Protein AF-A0A8J3MIT4-F1 (afdb_monomer_lite)

Radius of gyration: 41.18 Å; chains: 1; bounding box: 82×44×112 Å

Sequence (130 aa):
MGKRFSGQSVRAAAARRASEVSAARQARLAAHEAAVTEAVRTYFDRTARLEAVRADAQQRAEQILTEAQQTVAGLALEAEDAVRTLRRLGEPVVEIAQMTELPVSAVRALVGKRASAPTRLPDSQQQPSA

Structure (mmCIF, N/CA/C/O backbone):
data_AF-A0A8J3MIT4-F1
#
_entry.id   AF-A0A8J3MIT4-F1
#
loop_
_atom_site.group_PDB
_atom_site.id
_atom_site.type_symbol
_atom_site.label_atom_id
_atom_site.label_alt_id
_atom_site.label_comp_id
_atom_site.label_asym_id
_atom_site.label_entity_id
_atom_site.label_seq_id
_atom_site.pdbx_PDB_ins_code
_atom_site.Cartn_x
_atom_site.Cartn_y
_atom_site.Cartn_z
_atom_site.occupancy
_atom_site.B_iso_or_equiv
_atom_site.auth_seq_id
_atom_site.auth_comp_id
_atom_site.auth_asym_id
_atom_site.auth_atom_id
_atom_site.pdbx_PDB_model_num
ATOM 1 N N . MET A 1 1 ? 53.333 16.510 -67.048 1.00 43.44 1 MET A N 1
ATOM 2 C CA . MET A 1 1 ? 52.650 15.218 -67.296 1.00 43.44 1 MET A CA 1
ATOM 3 C C . MET A 1 1 ? 51.473 15.075 -66.335 1.00 43.44 1 MET A C 1
ATOM 5 O O . MET A 1 1 ? 51.682 14.758 -65.172 1.00 43.44 1 MET A O 1
ATOM 9 N N . GLY A 1 2 ? 50.247 15.373 -66.777 1.00 60.91 2 GLY A N 1
ATOM 10 C CA . GLY A 1 2 ? 49.045 15.212 -65.949 1.00 60.91 2 GLY A CA 1
ATOM 11 C C . GLY A 1 2 ? 48.522 13.777 -66.022 1.00 60.91 2 GLY A C 1
ATOM 12 O O . GLY A 1 2 ? 48.162 13.315 -67.103 1.00 60.91 2 GLY A O 1
ATOM 13 N N . LYS A 1 3 ? 48.479 13.064 -64.889 1.00 64.94 3 LYS A N 1
ATOM 14 C CA . LYS A 1 3 ? 47.806 11.759 -64.794 1.00 64.94 3 LYS A CA 1
ATOM 15 C C . LYS A 1 3 ? 46.308 11.966 -65.032 1.00 64.94 3 LYS A C 1
ATOM 17 O O . LYS A 1 3 ? 45.627 12.572 -64.210 1.00 64.94 3 LYS A O 1
ATOM 22 N N . ARG A 1 4 ? 45.788 11.464 -66.153 1.00 65.81 4 ARG A N 1
ATOM 23 C CA . ARG A 1 4 ? 44.344 11.377 -66.395 1.00 65.81 4 ARG A CA 1
ATOM 24 C C . ARG A 1 4 ? 43.771 10.318 -65.452 1.00 65.81 4 ARG A C 1
ATOM 26 O O . ARG A 1 4 ? 44.050 9.135 -65.622 1.00 65.81 4 ARG A O 1
ATOM 33 N N . PHE A 1 5 ? 43.004 10.737 -64.449 1.00 66.69 5 PHE A N 1
ATOM 34 C CA . PHE A 1 5 ? 42.200 9.808 -63.656 1.00 66.69 5 PHE A CA 1
ATOM 35 C C . PHE A 1 5 ? 41.153 9.168 -64.575 1.00 66.69 5 PHE A C 1
ATOM 37 O O . PHE A 1 5 ? 40.397 9.873 -65.244 1.00 66.69 5 PHE A O 1
ATOM 44 N N . SER A 1 6 ? 41.132 7.837 -64.652 1.00 74.00 6 SER A N 1
ATOM 45 C CA . SER A 1 6 ? 40.134 7.119 -65.442 1.00 74.00 6 SER A CA 1
ATOM 46 C C . SER A 1 6 ? 38.766 7.226 -64.757 1.00 74.00 6 SER A C 1
ATOM 48 O O . SER A 1 6 ? 38.658 7.146 -63.534 1.00 74.00 6 SER A O 1
ATOM 50 N N . GLY A 1 7 ? 37.682 7.376 -65.526 1.00 81.31 7 GLY A N 1
ATOM 51 C CA . GLY A 1 7 ? 36.320 7.463 -64.968 1.00 81.31 7 GLY A CA 1
ATOM 52 C C . GLY A 1 7 ? 35.928 6.264 -64.086 1.00 81.31 7 GLY A C 1
ATOM 53 O O . GLY A 1 7 ? 35.038 6.368 -63.246 1.00 81.31 7 GLY A O 1
ATOM 54 N N . GLN A 1 8 ? 36.635 5.140 -64.219 1.00 85.44 8 GLN A N 1
ATOM 55 C CA . GLN A 1 8 ? 36.471 3.951 -63.388 1.00 85.44 8 GLN A CA 1
ATOM 56 C C . GLN A 1 8 ? 36.910 4.170 -61.930 1.00 85.44 8 GLN A C 1
ATOM 58 O O . GLN A 1 8 ? 36.219 3.708 -61.022 1.00 85.44 8 GLN A O 1
ATOM 63 N N . SER A 1 9 ? 37.994 4.915 -61.672 1.00 85.06 9 SER A N 1
ATOM 64 C CA . SER A 1 9 ? 38.447 5.184 -60.297 1.00 85.06 9 SER A CA 1
ATOM 65 C C . SER A 1 9 ? 37.492 6.120 -59.555 1.00 85.06 9 SER A C 1
ATOM 67 O O . SER A 1 9 ? 37.233 5.933 -58.367 1.00 85.06 9 SER A O 1
ATOM 69 N N . VAL A 1 10 ? 36.915 7.094 -60.266 1.00 87.69 10 VAL A N 1
ATOM 70 C CA . VAL A 1 10 ? 35.907 8.016 -59.720 1.00 87.69 10 VAL A CA 1
ATOM 71 C C . VAL A 1 10 ? 34.626 7.263 -59.353 1.00 87.69 10 VAL A C 1
ATOM 73 O O . VAL A 1 10 ? 34.096 7.453 -58.260 1.00 87.69 10 VAL A O 1
ATOM 76 N N . ARG A 1 11 ? 34.166 6.346 -60.215 1.00 90.38 11 ARG A N 1
ATOM 77 C CA . ARG A 1 11 ? 32.997 5.494 -59.936 1.00 90.38 11 ARG A CA 1
ATOM 78 C C . ARG A 1 11 ? 33.219 4.577 -58.731 1.00 90.38 11 ARG A C 1
ATOM 80 O O . ARG A 1 11 ? 32.338 4.477 -57.883 1.00 90.38 11 ARG A O 1
ATOM 87 N N . ALA A 1 12 ? 34.396 3.961 -58.615 1.00 90.94 12 ALA A N 1
ATOM 88 C CA . ALA A 1 12 ? 34.727 3.109 -57.472 1.00 90.94 12 ALA A CA 1
ATOM 89 C C . ALA A 1 12 ? 34.756 3.894 -56.148 1.00 90.94 12 ALA A C 1
ATOM 91 O O . ALA A 1 12 ? 34.223 3.430 -55.142 1.00 90.94 12 ALA A O 1
ATOM 92 N N . ALA A 1 13 ? 35.329 5.102 -56.145 1.00 92.00 13 ALA A N 1
ATOM 93 C CA . ALA A 1 13 ? 35.337 5.968 -54.967 1.00 92.00 13 ALA A CA 1
ATOM 94 C C . ALA A 1 13 ? 33.922 6.435 -54.577 1.00 92.00 13 ALA A C 1
ATOM 96 O O . ALA A 1 13 ? 33.583 6.449 -53.395 1.00 92.00 13 ALA A O 1
ATOM 97 N N . ALA A 1 14 ? 33.083 6.772 -55.562 1.00 93.44 14 ALA A N 1
ATOM 98 C CA . ALA A 1 14 ? 31.690 7.144 -55.328 1.00 93.44 14 ALA A CA 1
ATOM 99 C C . ALA A 1 14 ? 30.880 5.986 -54.721 1.00 93.44 14 ALA A C 1
ATOM 101 O O . ALA A 1 14 ? 30.155 6.197 -53.751 1.00 93.44 14 ALA A O 1
ATOM 102 N N . ALA A 1 15 ? 31.055 4.762 -55.228 1.00 95.62 15 ALA A N 1
ATOM 103 C CA . ALA A 1 15 ? 30.394 3.574 -54.689 1.00 95.62 15 ALA A CA 1
ATOM 104 C C . ALA A 1 15 ? 30.795 3.292 -53.230 1.00 95.62 15 ALA A C 1
ATOM 106 O O . ALA A 1 15 ? 29.932 3.002 -52.404 1.00 95.62 15 ALA A O 1
ATOM 107 N N . ARG A 1 16 ? 32.083 3.446 -52.882 1.00 95.56 16 ARG A N 1
ATOM 108 C CA . ARG A 1 16 ? 32.555 3.301 -51.492 1.00 95.56 16 ARG A CA 1
ATOM 109 C C . ARG A 1 16 ? 31.923 4.333 -50.566 1.00 95.56 16 ARG A C 1
ATOM 111 O O . ARG A 1 16 ? 31.350 3.956 -49.553 1.00 95.56 16 ARG A O 1
ATOM 118 N N . ARG A 1 17 ? 31.931 5.612 -50.957 1.00 96.12 17 ARG A N 1
ATOM 119 C CA . ARG A 1 17 ? 31.294 6.682 -50.172 1.00 96.12 17 ARG A CA 1
ATOM 120 C C . ARG A 1 17 ? 29.796 6.451 -49.990 1.00 96.12 17 ARG A C 1
ATOM 122 O O . ARG A 1 17 ? 29.277 6.656 -48.900 1.00 96.12 17 ARG A O 1
ATOM 129 N N . ALA A 1 18 ? 29.096 6.001 -51.032 1.00 96.19 18 ALA A N 1
ATOM 130 C CA . ALA A 1 18 ? 27.679 5.658 -50.928 1.00 96.19 18 ALA A CA 1
ATOM 131 C C . ALA A 1 18 ? 27.450 4.503 -49.937 1.00 96.19 18 ALA A C 1
ATOM 133 O O . ALA A 1 18 ? 26.564 4.595 -49.086 1.00 96.19 18 ALA A O 1
ATOM 134 N N . SER A 1 19 ? 28.289 3.462 -49.993 1.00 97.00 19 SER A N 1
ATOM 135 C CA . SER A 1 19 ? 28.259 2.349 -49.040 1.00 97.00 19 SER A CA 1
ATOM 136 C C . SER A 1 19 ? 28.510 2.824 -47.606 1.00 97.00 19 SER A C 1
ATOM 138 O O . SER A 1 19 ? 27.741 2.479 -46.715 1.00 97.00 19 SER A O 1
ATOM 140 N N . GLU A 1 20 ? 29.526 3.656 -47.379 1.00 97.81 20 GLU A N 1
ATOM 141 C CA . GLU A 1 20 ? 29.856 4.223 -46.063 1.00 97.81 20 GLU A CA 1
ATOM 142 C C . GLU A 1 20 ? 28.702 5.055 -45.492 1.00 97.81 20 GLU A C 1
ATOM 144 O O . GLU A 1 20 ? 28.319 4.876 -44.337 1.00 97.81 20 GLU A O 1
ATOM 149 N N . VAL A 1 21 ? 28.089 5.920 -46.306 1.00 98.00 21 VAL A N 1
ATOM 150 C CA . VAL A 1 21 ? 26.930 6.725 -45.892 1.00 98.00 21 VAL A CA 1
ATOM 151 C C . VAL A 1 21 ? 25.735 5.833 -45.557 1.00 98.00 21 VAL A C 1
ATOM 153 O O . VAL A 1 21 ? 25.058 6.066 -44.553 1.00 98.00 21 VAL A O 1
ATOM 156 N N . SER A 1 22 ? 25.478 4.798 -46.362 1.00 97.12 22 SER A N 1
ATOM 157 C CA . SER A 1 22 ? 24.386 3.856 -46.102 1.00 97.12 22 SER A CA 1
ATOM 158 C C . SER A 1 22 ? 24.600 3.070 -44.804 1.00 97.12 22 SER A C 1
ATOM 160 O O . SER A 1 22 ? 23.684 2.998 -43.986 1.00 97.12 22 SER A O 1
ATOM 162 N N . ALA A 1 23 ? 25.824 2.593 -44.558 1.00 97.81 23 ALA A N 1
ATOM 163 C CA . ALA A 1 23 ? 26.197 1.893 -43.336 1.00 97.81 23 ALA A CA 1
ATOM 164 C C . ALA A 1 23 ? 26.088 2.812 -42.110 1.00 97.81 23 ALA A C 1
ATOM 166 O O . ALA A 1 23 ? 25.509 2.428 -41.097 1.00 97.81 23 ALA A O 1
ATOM 167 N N . ALA A 1 24 ? 26.552 4.061 -42.213 1.00 98.00 24 ALA A N 1
ATOM 168 C CA . ALA A 1 24 ? 26.425 5.044 -41.141 1.00 98.00 24 ALA A CA 1
ATOM 169 C C . ALA A 1 24 ? 24.956 5.367 -40.825 1.00 98.00 24 ALA A C 1
ATOM 171 O O . ALA A 1 24 ? 24.588 5.513 -39.658 1.00 98.00 24 ALA A O 1
ATOM 172 N N . ARG A 1 25 ? 24.094 5.460 -41.846 1.00 98.38 25 ARG A N 1
ATOM 173 C CA . ARG A 1 25 ? 22.653 5.666 -41.649 1.00 98.38 25 ARG A CA 1
ATOM 174 C C . ARG A 1 25 ? 22.010 4.466 -40.956 1.00 98.38 25 ARG A C 1
ATOM 176 O O . ARG A 1 25 ? 21.251 4.672 -40.015 1.00 98.38 25 ARG A O 1
ATOM 183 N N . GLN A 1 26 ? 22.325 3.247 -41.388 1.00 98.44 26 GLN A N 1
ATOM 184 C CA . GLN A 1 26 ? 21.824 2.023 -40.758 1.00 98.44 26 GLN A CA 1
ATOM 185 C C . GLN A 1 26 ? 22.280 1.916 -39.301 1.00 98.44 26 GLN A C 1
ATOM 187 O O . GLN A 1 26 ? 21.456 1.661 -38.433 1.00 98.44 26 GLN A O 1
ATOM 192 N N . ALA A 1 27 ? 23.550 2.210 -39.012 1.00 97.94 27 ALA A N 1
ATOM 193 C CA . ALA A 1 27 ? 24.068 2.217 -37.646 1.00 97.94 27 ALA A CA 1
ATOM 194 C C . ALA A 1 27 ? 23.334 3.231 -36.751 1.00 97.94 27 ALA A C 1
ATOM 196 O O . ALA A 1 27 ? 22.999 2.917 -35.612 1.00 97.94 27 ALA A O 1
ATOM 197 N N . ARG A 1 28 ? 23.029 4.433 -37.266 1.00 98.38 28 ARG A N 1
ATOM 198 C CA . ARG A 1 28 ? 22.240 5.435 -36.526 1.00 98.38 28 ARG A CA 1
ATOM 199 C C . ARG A 1 28 ? 20.803 4.986 -36.280 1.00 98.38 28 ARG A C 1
ATOM 201 O O . ARG A 1 28 ? 20.299 5.208 -35.186 1.00 98.38 28 ARG A O 1
ATOM 208 N N . LEU A 1 29 ? 20.154 4.379 -37.276 1.00 98.50 29 LEU A N 1
ATOM 209 C CA . LEU A 1 29 ? 18.795 3.853 -37.121 1.00 98.50 29 LEU A CA 1
ATOM 210 C C . LEU A 1 29 ? 18.762 2.726 -36.088 1.00 98.50 29 LEU A C 1
ATOM 212 O O . LEU A 1 29 ? 17.973 2.805 -35.158 1.00 98.50 29 LEU A O 1
ATOM 216 N N . ALA A 1 30 ? 19.687 1.769 -36.172 1.00 98.25 30 ALA A N 1
ATOM 217 C CA . ALA A 1 30 ? 19.796 0.683 -35.201 1.00 98.25 30 ALA A CA 1
ATOM 218 C C . ALA A 1 30 ? 20.057 1.205 -33.776 1.00 98.25 30 ALA A C 1
ATOM 220 O O . ALA A 1 30 ? 19.430 0.750 -32.822 1.00 98.25 30 ALA A O 1
ATOM 221 N N . ALA A 1 31 ? 20.935 2.203 -33.619 1.00 98.06 31 ALA A N 1
ATOM 222 C CA . ALA A 1 31 ? 21.182 2.833 -32.322 1.00 98.06 31 ALA A CA 1
ATOM 223 C C . ALA A 1 31 ? 19.936 3.554 -31.778 1.00 98.06 31 ALA A C 1
ATOM 225 O O . ALA A 1 31 ? 19.639 3.464 -30.589 1.00 98.06 31 ALA A O 1
ATOM 226 N N . HIS A 1 32 ? 19.192 4.247 -32.643 1.00 98.25 32 HIS A N 1
ATOM 227 C CA . HIS A 1 32 ? 17.943 4.907 -32.271 1.00 98.25 32 HIS A CA 1
ATOM 228 C C . HIS A 1 32 ? 16.858 3.894 -31.878 1.00 98.25 32 HIS A C 1
ATOM 230 O O . HIS A 1 32 ? 16.217 4.058 -30.845 1.00 98.25 32 HIS A O 1
ATOM 236 N N . GLU A 1 33 ? 16.674 2.827 -32.655 1.00 98.56 33 GLU A N 1
ATOM 237 C CA . GLU A 1 33 ? 15.727 1.747 -32.358 1.00 98.56 33 GLU A CA 1
ATOM 238 C C . GLU A 1 33 ? 16.053 1.061 -31.026 1.00 98.56 33 GLU A C 1
ATOM 240 O O . GLU A 1 33 ? 15.154 0.840 -30.211 1.00 98.56 33 GLU A O 1
ATOM 245 N N . ALA A 1 34 ? 17.336 0.802 -30.755 1.00 98.38 34 ALA A N 1
ATOM 2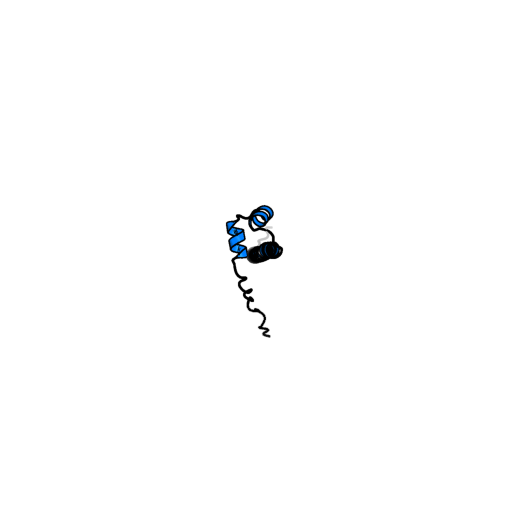46 C CA . ALA A 1 34 ? 17.783 0.271 -29.472 1.00 98.38 34 ALA A CA 1
ATOM 247 C C . ALA A 1 34 ? 17.470 1.236 -28.314 1.00 98.38 34 ALA A C 1
ATOM 249 O O . ALA A 1 34 ? 16.940 0.812 -27.288 1.00 98.38 34 ALA A O 1
ATOM 250 N N . ALA A 1 35 ? 17.730 2.536 -28.488 1.00 98.38 35 ALA A N 1
ATOM 251 C CA . ALA A 1 35 ? 17.440 3.546 -27.472 1.00 98.38 35 ALA A CA 1
ATOM 252 C C . ALA A 1 35 ? 15.935 3.683 -27.188 1.00 98.38 35 ALA A C 1
ATOM 254 O O . ALA A 1 35 ? 15.534 3.771 -26.028 1.00 98.38 35 ALA A O 1
ATOM 255 N N . VAL A 1 36 ? 15.092 3.659 -28.227 1.00 98.56 36 VAL A N 1
ATOM 256 C CA . VAL A 1 36 ? 13.629 3.685 -28.075 1.00 98.56 36 VAL A CA 1
ATOM 257 C C . VAL A 1 36 ? 13.144 2.431 -27.358 1.00 98.56 36 VAL A C 1
ATOM 259 O O . VAL A 1 36 ? 12.355 2.535 -26.422 1.00 98.56 36 VAL A O 1
ATOM 262 N N . THR A 1 37 ? 13.645 1.257 -27.745 1.00 98.44 37 THR A N 1
ATOM 263 C CA . THR A 1 37 ? 13.288 -0.016 -27.102 1.00 98.44 37 THR A CA 1
ATOM 264 C C . THR A 1 37 ? 13.627 0.008 -25.612 1.00 98.44 37 THR A C 1
ATOM 266 O O . THR A 1 37 ? 12.790 -0.341 -24.780 1.00 98.44 37 THR A O 1
ATOM 269 N N . GLU A 1 38 ? 14.819 0.491 -25.258 1.00 98.50 38 GLU A N 1
ATOM 270 C CA . GLU A 1 38 ? 15.249 0.611 -23.865 1.00 98.50 38 GLU A CA 1
ATOM 271 C C . GLU A 1 38 ? 14.392 1.602 -23.068 1.00 98.50 38 GLU A C 1
ATOM 273 O O . GLU A 1 38 ? 14.007 1.327 -21.927 1.00 98.50 38 GLU A O 1
ATOM 278 N N . ALA A 1 39 ? 14.056 2.746 -23.669 1.00 98.31 39 ALA A N 1
ATOM 279 C CA . ALA A 1 39 ? 13.213 3.757 -23.042 1.00 98.31 39 ALA A CA 1
ATOM 280 C C . ALA A 1 39 ? 11.797 3.226 -22.777 1.00 98.31 39 ALA A C 1
ATOM 282 O O . ALA A 1 39 ? 11.262 3.415 -21.683 1.00 98.31 39 ALA A O 1
ATOM 283 N N . VAL A 1 40 ? 11.213 2.517 -23.747 1.00 98.56 40 VAL A N 1
ATOM 284 C CA . VAL A 1 40 ? 9.890 1.893 -23.620 1.00 98.56 40 VAL A CA 1
ATOM 285 C C . VAL A 1 40 ? 9.903 0.811 -22.542 1.00 98.56 40 VAL A C 1
ATOM 287 O O . VAL A 1 40 ? 9.025 0.807 -21.679 1.00 98.56 40 VAL A O 1
ATOM 290 N N . ARG A 1 41 ? 10.923 -0.056 -22.525 1.00 98.62 41 ARG A N 1
ATOM 291 C CA . ARG A 1 41 ? 11.096 -1.067 -21.472 1.00 98.62 41 ARG A CA 1
ATOM 292 C C . ARG A 1 41 ? 11.168 -0.421 -20.091 1.00 98.62 41 ARG A C 1
ATOM 294 O O . ARG A 1 41 ? 10.394 -0.765 -19.205 1.00 98.62 41 ARG A O 1
ATOM 301 N N . THR A 1 42 ? 12.033 0.580 -19.941 1.00 98.56 42 THR A N 1
ATOM 302 C CA . THR A 1 42 ? 12.201 1.315 -18.681 1.00 98.56 42 THR A CA 1
ATOM 303 C C . THR A 1 42 ? 10.897 1.966 -18.222 1.00 98.56 42 THR A C 1
ATOM 305 O O . THR A 1 42 ? 10.599 1.974 -17.027 1.00 98.56 42 THR A O 1
ATOM 308 N N . TYR A 1 43 ? 10.116 2.528 -19.148 1.00 98.31 43 TYR A N 1
ATOM 309 C CA . TYR A 1 43 ? 8.819 3.120 -18.838 1.00 98.31 43 TYR A CA 1
ATOM 310 C C . TYR A 1 43 ? 7.849 2.080 -18.268 1.00 98.31 43 TYR A C 1
ATOM 312 O O . TYR A 1 43 ? 7.323 2.286 -17.175 1.00 98.31 43 TYR A O 1
ATOM 320 N N . PHE A 1 44 ? 7.650 0.954 -18.958 1.00 98.38 44 PHE A N 1
ATOM 321 C CA . PHE A 1 44 ? 6.719 -0.078 -18.499 1.00 98.38 44 PHE A CA 1
ATOM 322 C C . PHE A 1 44 ? 7.170 -0.742 -17.197 1.00 98.38 44 PHE A C 1
ATOM 324 O O . PHE A 1 44 ? 6.342 -0.928 -16.307 1.00 98.38 44 PHE A O 1
ATOM 331 N N . ASP A 1 45 ? 8.470 -0.992 -17.022 1.00 98.12 45 ASP A N 1
ATOM 332 C CA . ASP A 1 45 ? 9.016 -1.512 -15.764 1.00 98.12 45 ASP A CA 1
ATOM 333 C C . ASP A 1 45 ? 8.729 -0.567 -14.589 1.00 98.12 45 ASP A C 1
ATOM 335 O O . ASP A 1 45 ? 8.371 -1.001 -13.492 1.00 98.12 45 ASP A O 1
ATOM 339 N N . ARG A 1 46 ? 8.868 0.748 -14.800 1.00 97.94 46 ARG A N 1
ATOM 340 C CA . ARG A 1 46 ? 8.561 1.753 -13.774 1.00 97.94 46 ARG A CA 1
ATOM 341 C C . ARG A 1 46 ? 7.068 1.827 -13.486 1.00 97.94 46 ARG A C 1
ATOM 343 O O . ARG A 1 46 ? 6.700 1.881 -12.316 1.00 97.94 46 ARG A O 1
ATOM 350 N N . THR A 1 47 ? 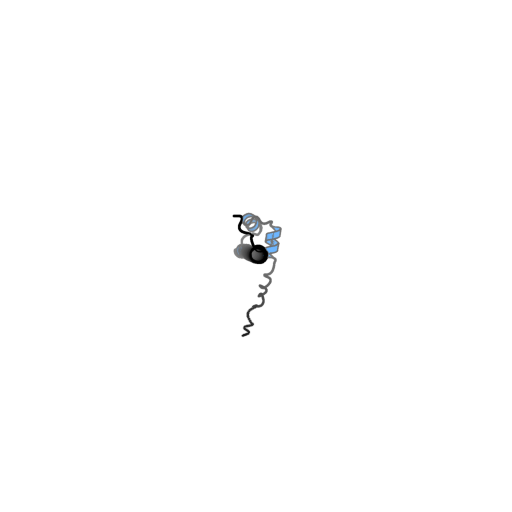6.224 1.805 -14.512 1.00 98.19 47 THR A N 1
ATOM 351 C CA . THR A 1 47 ? 4.764 1.824 -14.349 1.00 98.19 47 THR A CA 1
ATOM 352 C C . THR A 1 47 ? 4.284 0.597 -13.576 1.00 98.19 47 THR A C 1
ATOM 354 O O . THR A 1 47 ? 3.589 0.755 -12.577 1.00 98.19 47 THR A O 1
ATOM 357 N N . ALA A 1 48 ? 4.756 -0.600 -13.935 1.00 97.88 48 ALA A N 1
ATOM 358 C CA . ALA A 1 48 ? 4.426 -1.835 -13.226 1.00 97.88 48 ALA A CA 1
ATOM 359 C C . ALA A 1 48 ? 4.864 -1.794 -11.751 1.00 97.88 48 ALA A C 1
ATOM 361 O O . ALA A 1 48 ? 4.112 -2.181 -10.858 1.00 97.88 48 ALA A O 1
ATOM 362 N N . ARG A 1 49 ? 6.062 -1.262 -11.462 1.00 97.94 49 ARG A N 1
ATOM 363 C CA . ARG A 1 49 ? 6.525 -1.071 -10.075 1.00 97.94 49 ARG A CA 1
ATOM 364 C C . ARG A 1 49 ? 5.659 -0.080 -9.303 1.00 97.94 49 ARG A C 1
ATOM 366 O O . ARG A 1 49 ? 5.379 -0.316 -8.133 1.00 97.94 49 ARG A O 1
ATOM 373 N N . LEU A 1 50 ? 5.240 1.021 -9.926 1.00 97.44 50 LEU A N 1
ATOM 374 C CA . LEU A 1 50 ? 4.361 2.002 -9.284 1.00 97.44 50 LEU A CA 1
ATOM 375 C C . LEU A 1 50 ? 2.992 1.401 -8.953 1.00 97.44 50 LEU A C 1
ATOM 377 O O . LEU A 1 50 ? 2.474 1.646 -7.865 1.00 97.44 50 LEU A O 1
ATOM 381 N N . GLU A 1 51 ? 2.421 0.609 -9.857 1.00 98.06 51 GLU A N 1
ATOM 382 C CA . GLU A 1 51 ? 1.162 -0.103 -9.618 1.00 98.06 51 GLU A CA 1
ATOM 383 C C . GLU A 1 51 ? 1.296 -1.118 -8.481 1.00 98.06 51 GLU A C 1
ATOM 385 O O . GLU A 1 51 ? 0.464 -1.123 -7.576 1.00 98.06 51 GLU A O 1
ATOM 390 N N . ALA A 1 52 ? 2.384 -1.893 -8.456 1.00 97.88 52 ALA A N 1
ATOM 391 C CA . ALA A 1 52 ? 2.665 -2.827 -7.368 1.00 97.88 52 ALA A CA 1
ATOM 392 C C . ALA A 1 52 ? 2.789 -2.117 -6.008 1.00 97.88 52 ALA A C 1
ATOM 394 O O . ALA A 1 52 ? 2.203 -2.561 -5.023 1.00 97.88 52 ALA A O 1
ATOM 395 N N . VAL A 1 53 ? 3.495 -0.980 -5.952 1.00 98.44 53 VAL A N 1
ATOM 396 C CA . VAL A 1 53 ? 3.619 -0.176 -4.723 1.00 98.44 53 VAL A CA 1
ATOM 397 C C . VAL A 1 53 ? 2.266 0.382 -4.279 1.00 98.44 53 VAL A C 1
ATOM 399 O O . VAL A 1 53 ? 1.972 0.390 -3.086 1.00 98.44 53 VAL A O 1
ATOM 402 N N . ARG A 1 54 ? 1.422 0.836 -5.214 1.00 98.00 54 ARG A N 1
ATOM 403 C CA . ARG A 1 54 ? 0.069 1.316 -4.891 1.00 98.00 54 ARG A CA 1
ATOM 404 C C . ARG A 1 54 ? -0.807 0.202 -4.328 1.00 98.00 54 ARG A C 1
ATOM 406 O O . ARG A 1 54 ? -1.477 0.433 -3.327 1.00 98.00 54 ARG A O 1
ATOM 413 N N . ALA A 1 55 ? -0.777 -0.979 -4.941 1.00 98.06 55 ALA A N 1
ATOM 414 C CA . ALA A 1 55 ? -1.539 -2.133 -4.480 1.00 98.06 55 ALA A CA 1
ATOM 415 C C . ALA A 1 55 ? -1.105 -2.577 -3.072 1.00 98.06 55 ALA A C 1
ATOM 417 O O . ALA A 1 55 ? -1.955 -2.739 -2.201 1.00 98.06 55 ALA A O 1
ATOM 418 N N . ASP A 1 56 ? 0.205 -2.686 -2.816 1.00 98.06 56 ASP A N 1
ATOM 419 C CA . ASP A 1 56 ? 0.738 -3.029 -1.486 1.00 98.06 56 ASP A CA 1
ATOM 420 C C . ASP A 1 56 ? 0.359 -1.971 -0.435 1.00 98.06 56 ASP A C 1
ATOM 422 O O . ASP A 1 56 ? -0.105 -2.300 0.656 1.00 98.06 56 ASP A O 1
ATOM 426 N N . ALA A 1 57 ? 0.472 -0.682 -0.770 1.00 98.00 57 ALA A N 1
ATOM 427 C CA . ALA A 1 57 ? 0.075 0.395 0.135 1.00 98.00 57 ALA A CA 1
ATOM 428 C C . ALA A 1 57 ? -1.425 0.356 0.470 1.00 98.00 57 ALA A C 1
ATOM 430 O O . ALA A 1 57 ? -1.795 0.540 1.631 1.00 98.00 57 ALA A O 1
ATOM 431 N N . GLN A 1 58 ? -2.280 0.095 -0.523 1.00 98.38 58 GLN A N 1
ATOM 432 C CA . GLN A 1 58 ? -3.718 -0.037 -0.314 1.00 98.38 58 GLN A CA 1
ATOM 433 C C . GLN A 1 58 ? -4.037 -1.240 0.580 1.00 98.38 58 GLN A C 1
ATOM 435 O O . GLN A 1 58 ? -4.753 -1.087 1.567 1.00 98.38 58 GLN A O 1
ATOM 440 N N . GLN A 1 59 ? -3.445 -2.400 0.295 1.00 98.38 59 GLN A N 1
ATOM 441 C CA . GLN A 1 59 ? -3.638 -3.606 1.095 1.00 98.38 59 GLN A CA 1
ATOM 442 C C . GLN A 1 59 ? -3.238 -3.380 2.560 1.00 98.38 59 GLN A C 1
ATOM 444 O O . GLN A 1 59 ? -3.982 -3.741 3.470 1.00 98.38 59 GLN A O 1
ATOM 449 N N . ARG A 1 60 ? -2.089 -2.743 2.812 1.00 98.00 60 ARG A N 1
ATOM 450 C CA . ARG A 1 60 ? -1.645 -2.431 4.179 1.00 98.00 60 ARG A CA 1
ATOM 451 C C . ARG A 1 60 ? -2.572 -1.447 4.880 1.00 98.00 60 ARG A C 1
ATOM 453 O O . ARG A 1 60 ? -2.834 -1.603 6.068 1.00 98.00 60 ARG A O 1
ATOM 460 N N . ALA A 1 61 ? -3.076 -0.440 4.169 1.00 97.75 61 ALA A N 1
ATOM 461 C CA . ALA A 1 61 ? -4.028 0.506 4.742 1.00 97.75 61 ALA A CA 1
ATOM 462 C C . ALA A 1 61 ? -5.332 -0.198 5.152 1.00 97.75 61 ALA A C 1
ATOM 464 O O . ALA A 1 61 ? -5.826 0.018 6.258 1.00 97.75 61 ALA A O 1
ATOM 465 N N . GLU A 1 62 ? -5.854 -1.080 4.300 1.00 98.06 62 GLU A N 1
ATOM 466 C CA . GLU A 1 62 ? -7.043 -1.888 4.590 1.00 98.06 62 GLU A CA 1
ATOM 467 C C . GLU A 1 62 ? -6.822 -2.827 5.785 1.00 98.06 62 GLU A C 1
ATOM 469 O O . GLU A 1 62 ? -7.694 -2.935 6.651 1.00 98.06 62 GLU A O 1
ATOM 474 N N . GLN A 1 63 ? -5.642 -3.445 5.885 1.00 98.12 63 GLN A N 1
ATOM 475 C CA . GLN A 1 63 ? -5.256 -4.270 7.034 1.00 98.12 63 GLN A CA 1
ATOM 476 C C . GLN A 1 63 ? -5.237 -3.457 8.332 1.00 98.12 63 GLN A C 1
ATOM 478 O O . GLN A 1 63 ? -5.918 -3.829 9.283 1.00 98.12 63 GLN A O 1
ATOM 483 N N . ILE A 1 64 ? -4.554 -2.307 8.350 1.00 98.19 64 ILE A N 1
ATOM 484 C CA . ILE A 1 64 ? -4.481 -1.431 9.531 1.00 98.19 64 ILE A CA 1
ATOM 485 C C . ILE A 1 64 ? -5.878 -0.983 9.970 1.00 98.19 64 ILE A C 1
ATOM 487 O O . ILE A 1 64 ? -6.190 -0.996 11.160 1.00 98.19 64 ILE A O 1
ATOM 491 N N . LEU A 1 65 ? -6.738 -0.594 9.024 1.00 97.56 65 LEU A N 1
ATOM 492 C CA . LEU A 1 65 ? -8.108 -0.190 9.339 1.00 97.56 65 LEU A CA 1
ATOM 493 C C . LEU A 1 65 ? -8.917 -1.347 9.927 1.00 97.56 65 LEU A C 1
ATOM 495 O O . LEU A 1 65 ? -9.638 -1.151 10.905 1.00 97.56 65 LEU A O 1
ATOM 499 N N . THR A 1 66 ? -8.774 -2.546 9.366 1.00 97.38 66 THR A N 1
ATOM 500 C CA . THR A 1 66 ? -9.456 -3.750 9.852 1.00 97.38 66 THR A CA 1
ATOM 501 C C . THR A 1 66 ? -8.989 -4.114 11.262 1.00 97.38 66 THR A C 1
ATOM 503 O O . THR A 1 66 ? -9.816 -4.324 12.149 1.00 97.38 66 THR A O 1
ATOM 506 N N . GLU A 1 67 ? -7.679 -4.127 11.505 1.00 96.44 67 GLU A N 1
ATOM 507 C CA . GLU A 1 67 ? -7.090 -4.403 12.819 1.00 96.44 67 GLU A CA 1
ATOM 508 C C . GLU A 1 67 ? -7.517 -3.363 13.860 1.00 96.44 67 GLU A C 1
ATOM 510 O O . GLU A 1 67 ? -7.892 -3.715 14.981 1.00 96.44 67 GLU A O 1
ATOM 515 N N . ALA A 1 68 ? -7.534 -2.079 13.491 1.00 96.50 68 ALA A N 1
ATOM 516 C CA . ALA A 1 68 ? -7.993 -1.010 14.370 1.00 96.50 68 ALA A CA 1
ATOM 517 C C . ALA A 1 68 ? -9.478 -1.171 14.729 1.00 96.50 68 ALA A C 1
ATOM 519 O O . ALA A 1 68 ? -9.847 -1.040 15.896 1.00 96.50 68 ALA A O 1
ATOM 520 N N . GLN A 1 69 ? -10.331 -1.505 13.757 1.00 97.44 69 GLN A N 1
ATOM 521 C CA . GLN A 1 69 ? -11.753 -1.763 13.996 1.00 97.44 69 GLN A CA 1
ATOM 522 C C . GLN A 1 69 ? -11.969 -2.963 14.921 1.00 97.44 69 GLN A C 1
ATOM 524 O O . GLN A 1 69 ? -12.769 -2.880 15.853 1.00 97.44 69 GLN A O 1
ATOM 529 N N . GLN A 1 70 ? -11.237 -4.057 14.702 1.00 96.69 70 GLN A N 1
ATOM 530 C CA . GLN A 1 70 ? -11.295 -5.240 15.561 1.00 96.69 70 GLN A CA 1
ATOM 531 C C . GLN A 1 70 ? -10.819 -4.927 16.982 1.00 96.69 70 GLN A C 1
ATOM 533 O O . GLN A 1 70 ? -11.474 -5.318 17.946 1.00 96.69 70 GLN A O 1
ATOM 538 N N . THR A 1 71 ? -9.731 -4.167 17.116 1.00 96.00 71 THR A N 1
ATOM 539 C CA . THR A 1 71 ? -9.192 -3.742 18.415 1.00 96.00 71 THR A CA 1
ATOM 540 C C . THR A 1 71 ? -10.198 -2.879 19.172 1.00 96.00 71 THR A C 1
ATOM 542 O O . THR A 1 71 ? -10.482 -3.145 20.336 1.00 96.00 71 THR A O 1
ATOM 545 N N . VAL A 1 72 ? -10.800 -1.883 18.513 1.00 96.44 72 VAL A N 1
ATOM 546 C CA . VAL A 1 72 ? -11.834 -1.031 19.124 1.00 96.44 72 VAL A CA 1
ATOM 547 C C . VAL A 1 72 ? -13.055 -1.854 19.534 1.00 96.44 72 VAL A C 1
ATOM 549 O O . VAL A 1 72 ? -13.584 -1.647 20.623 1.00 96.44 72 VA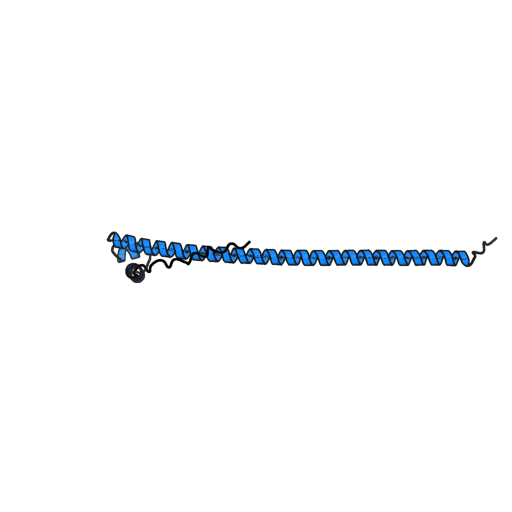L A O 1
ATOM 552 N N . ALA A 1 73 ? -13.491 -2.806 18.704 1.00 94.31 73 ALA A N 1
ATOM 553 C CA . ALA A 1 73 ? -14.599 -3.695 19.044 1.00 94.31 73 ALA A CA 1
ATOM 554 C C . ALA A 1 73 ? -14.277 -4.578 20.263 1.00 94.31 73 ALA A C 1
ATOM 556 O O . ALA A 1 73 ? -15.119 -4.713 21.150 1.00 94.31 73 ALA A O 1
ATOM 557 N N . GLY A 1 74 ? -13.063 -5.131 20.337 1.00 93.88 74 GLY A N 1
ATOM 558 C CA . GLY A 1 74 ? -12.588 -5.908 21.484 1.00 93.88 74 GLY A CA 1
ATOM 559 C C . GLY A 1 74 ? -12.565 -5.084 22.770 1.00 93.88 74 GLY A C 1
ATOM 560 O O . GLY A 1 74 ? -13.203 -5.460 23.750 1.00 93.88 74 GLY A O 1
ATOM 561 N N . LEU A 1 75 ? -11.936 -3.906 22.737 1.00 94.56 75 LEU A N 1
ATOM 562 C CA . LEU A 1 75 ? -11.876 -2.994 23.883 1.00 94.56 75 LEU A CA 1
ATOM 563 C C . LEU A 1 75 ? -13.266 -2.530 24.335 1.00 94.56 75 LEU A C 1
ATOM 565 O O . LEU A 1 75 ? -13.518 -2.404 25.531 1.00 94.56 75 LEU A O 1
ATOM 569 N N . ALA A 1 76 ? -14.189 -2.298 23.397 1.00 92.00 76 ALA A N 1
ATOM 570 C CA . ALA A 1 76 ? -15.565 -1.958 23.734 1.00 92.00 76 ALA A CA 1
ATOM 571 C C . ALA A 1 76 ? -16.251 -3.102 24.493 1.00 92.00 76 ALA A C 1
ATOM 573 O O . ALA A 1 76 ? -16.886 -2.850 25.514 1.00 92.00 76 ALA A O 1
ATOM 574 N N . LEU A 1 77 ? -16.095 -4.351 24.039 1.00 92.69 77 LEU A N 1
ATOM 575 C CA . LEU A 1 77 ? -16.640 -5.525 24.729 1.00 92.69 77 LEU A CA 1
ATOM 576 C C . LEU A 1 77 ? -16.031 -5.704 26.125 1.00 92.69 77 LEU A C 1
ATOM 578 O O . LEU A 1 77 ? -16.772 -5.912 27.084 1.00 92.69 77 LEU A O 1
ATOM 582 N N . GLU A 1 78 ? -14.711 -5.562 26.255 1.00 93.44 78 GLU A N 1
ATOM 583 C CA . GLU A 1 78 ? -14.016 -5.623 27.545 1.00 93.44 78 GLU A CA 1
ATOM 584 C C . GLU A 1 78 ? -14.518 -4.542 28.511 1.00 93.44 78 GLU A C 1
ATOM 586 O O . GLU A 1 78 ? -14.783 -4.826 29.680 1.00 93.44 78 GLU A O 1
ATOM 591 N N . ALA A 1 79 ? -14.727 -3.316 28.022 1.00 91.88 79 ALA A N 1
ATOM 592 C CA . ALA A 1 79 ? -15.296 -2.232 28.813 1.00 91.88 79 ALA A CA 1
ATOM 593 C C . ALA A 1 79 ? -16.747 -2.525 29.242 1.00 91.88 79 ALA A C 1
ATOM 595 O O . ALA A 1 79 ? -17.101 -2.297 30.404 1.00 91.88 79 ALA A O 1
ATOM 596 N N . GLU A 1 80 ? -17.588 -3.067 28.348 1.00 92.88 80 GLU A N 1
ATOM 597 C CA . GLU A 1 80 ? -18.948 -3.500 28.706 1.00 92.88 80 GLU A CA 1
ATOM 598 C C . GLU A 1 80 ? -18.916 -4.558 29.824 1.00 92.88 80 GLU A C 1
ATOM 600 O O . GLU A 1 80 ? -19.692 -4.484 30.785 1.00 92.88 80 GLU A O 1
ATOM 605 N N . ASP A 1 81 ? -18.017 -5.536 29.725 1.00 93.12 81 ASP A N 1
ATOM 606 C CA . ASP A 1 81 ? -17.890 -6.618 30.701 1.00 93.12 81 ASP A CA 1
ATOM 607 C C . ASP A 1 81 ? -17.300 -6.152 32.036 1.00 93.12 81 ASP A C 1
ATOM 609 O O . ASP A 1 81 ? -17.744 -6.616 33.095 1.00 93.12 81 ASP A O 1
ATOM 613 N N . ALA A 1 82 ? -16.386 -5.181 32.027 1.00 94.25 82 ALA A N 1
ATOM 614 C CA . ALA A 1 82 ? -15.887 -4.537 33.238 1.00 94.25 82 ALA A CA 1
ATOM 615 C C . ALA A 1 82 ? -17.024 -3.826 33.995 1.00 94.25 82 ALA A C 1
ATOM 617 O O . ALA A 1 82 ? -17.209 -4.058 35.192 1.00 94.25 82 ALA A O 1
ATOM 618 N N . VAL A 1 83 ? -17.862 -3.049 33.294 1.00 95.94 83 VAL A N 1
ATOM 619 C CA . VAL A 1 83 ? -19.050 -2.390 33.876 1.00 95.94 83 VAL A CA 1
ATOM 620 C C . VAL A 1 83 ? -20.015 -3.413 34.484 1.00 95.94 83 VAL A C 1
ATOM 622 O O . VAL A 1 83 ? -20.512 -3.227 35.600 1.00 95.94 83 VAL A O 1
ATOM 625 N N . ARG A 1 84 ? -20.267 -4.531 33.791 1.00 92.69 84 ARG A N 1
ATOM 626 C CA . ARG A 1 84 ? -21.109 -5.619 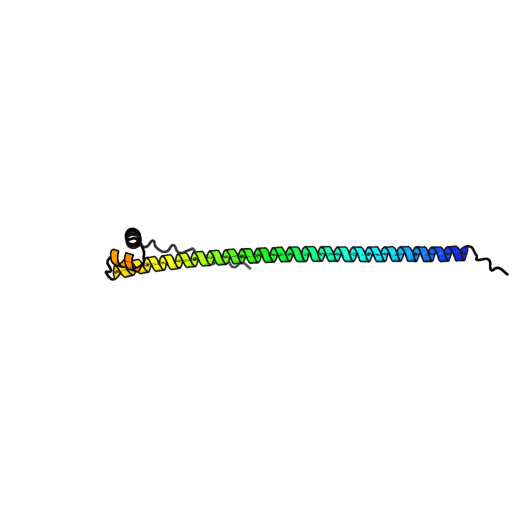34.319 1.00 92.69 84 ARG A CA 1
ATOM 627 C C . ARG A 1 84 ? -20.487 -6.282 35.544 1.00 92.69 84 ARG A C 1
ATOM 629 O O . ARG A 1 84 ? -21.215 -6.647 36.466 1.00 92.69 84 ARG A O 1
ATOM 636 N N . THR A 1 85 ? -19.169 -6.441 35.564 1.00 95.06 85 THR A N 1
ATOM 637 C CA . THR A 1 85 ? -18.440 -7.042 36.685 1.00 95.06 85 THR A CA 1
ATOM 638 C C . THR A 1 85 ? -18.510 -6.153 37.920 1.00 95.06 85 THR A C 1
ATOM 640 O O . THR A 1 85 ? -18.924 -6.641 38.969 1.00 95.06 85 THR A O 1
ATOM 643 N N . LEU A 1 86 ? -18.247 -4.848 37.789 1.00 95.00 86 LEU A N 1
ATOM 644 C CA . LEU A 1 86 ? -18.438 -3.875 38.873 1.00 95.00 86 LEU A CA 1
ATOM 645 C C . LEU A 1 86 ? -19.861 -3.943 39.430 1.00 95.00 86 LEU A C 1
ATOM 647 O O . LEU A 1 86 ? -20.070 -4.029 40.638 1.00 95.00 86 LEU A O 1
ATOM 651 N N . ARG A 1 87 ? -20.861 -4.028 38.544 1.00 95.38 87 ARG A N 1
ATOM 652 C CA . ARG A 1 87 ? -22.250 -4.163 38.980 1.00 95.38 87 ARG A CA 1
ATOM 653 C C . ARG A 1 87 ? -22.511 -5.448 39.773 1.00 95.38 87 ARG A C 1
ATOM 655 O O . ARG A 1 87 ? -23.287 -5.413 40.726 1.00 95.38 87 ARG A O 1
ATOM 662 N N . ARG A 1 88 ? -21.900 -6.576 39.392 1.00 94.31 88 ARG A N 1
ATOM 663 C CA . ARG A 1 88 ? -22.012 -7.856 40.120 1.00 94.31 88 ARG A CA 1
ATOM 664 C C . ARG A 1 88 ? -21.326 -7.820 41.484 1.00 94.31 88 ARG A C 1
ATOM 666 O O . ARG A 1 88 ? -21.790 -8.505 42.387 1.00 94.31 88 ARG A O 1
ATOM 673 N N . LEU A 1 89 ? -20.271 -7.021 41.632 1.00 96.44 89 LEU A N 1
ATOM 674 C CA . LEU A 1 89 ? -19.571 -6.815 42.904 1.00 96.44 89 LEU A CA 1
ATOM 675 C C . LEU A 1 89 ? -20.370 -5.960 43.903 1.00 96.44 89 LEU A C 1
ATOM 677 O O . LEU A 1 89 ? -19.978 -5.850 45.058 1.00 96.44 89 LEU A O 1
ATOM 681 N N . GLY A 1 90 ? -21.516 -5.413 43.486 1.00 96.00 90 GLY A N 1
ATOM 682 C CA . GLY A 1 90 ? -22.416 -4.643 44.343 1.00 96.00 90 GLY A CA 1
ATOM 683 C C . GLY A 1 90 ? -22.299 -3.134 44.165 1.00 96.00 90 GLY A C 1
ATOM 684 O O . GLY A 1 90 ? -23.099 -2.409 44.755 1.00 96.00 90 GLY A O 1
ATOM 685 N N . GLU A 1 91 ? -21.389 -2.665 43.307 1.00 96.38 91 GLU A N 1
ATOM 686 C CA . GLU A 1 91 ? -21.175 -1.237 43.093 1.00 96.38 91 GLU A CA 1
ATOM 687 C C . GLU A 1 91 ? -22.464 -0.549 42.590 1.00 96.38 91 GLU A C 1
ATOM 689 O O . GLU A 1 91 ? -23.175 -1.064 41.697 1.00 96.38 91 GLU A O 1
ATOM 694 N N . PRO A 1 92 ? -22.834 0.609 43.164 1.00 97.06 92 PRO A N 1
ATOM 695 C CA . PRO A 1 92 ? -24.004 1.349 42.736 1.00 97.06 92 PRO A CA 1
ATOM 696 C C . PRO A 1 92 ? -23.752 1.994 41.370 1.00 97.06 92 PRO A C 1
ATOM 698 O O . PRO A 1 92 ? -22.675 2.484 41.051 1.00 97.06 92 PRO A O 1
ATOM 701 N N . VAL A 1 93 ? -24.801 2.043 40.545 1.00 96.31 93 VAL A N 1
ATOM 702 C CA . VAL A 1 93 ? -24.730 2.530 39.152 1.00 96.31 93 VAL A CA 1
ATOM 703 C C . VAL A 1 93 ? -24.156 3.951 39.040 1.00 96.31 93 VAL A C 1
ATOM 705 O O . VAL A 1 93 ? -23.524 4.273 38.039 1.00 96.31 93 VAL A O 1
ATOM 708 N N . VAL A 1 94 ? -24.382 4.799 40.046 1.00 97.19 94 VAL A N 1
ATOM 709 C CA . VAL A 1 94 ? -23.884 6.182 40.068 1.00 97.19 94 VAL A CA 1
ATOM 710 C C . VAL A 1 94 ? -22.370 6.233 40.290 1.00 97.19 94 VAL A C 1
ATOM 712 O O . VAL A 1 94 ? -21.704 7.013 39.618 1.00 97.19 94 VAL A O 1
ATOM 715 N N . GLU A 1 95 ? -21.820 5.385 41.160 1.00 97.56 95 GLU A N 1
ATOM 716 C CA . GLU A 1 95 ? -20.369 5.315 41.396 1.00 97.56 95 GLU A CA 1
ATOM 717 C C . GLU A 1 95 ? -19.655 4.698 40.192 1.00 97.56 95 GLU A C 1
ATOM 719 O O . GLU A 1 95 ? -18.659 5.245 39.731 1.00 97.56 95 GLU A O 1
ATOM 724 N N . ILE A 1 96 ? -20.228 3.656 39.575 1.00 96.81 96 ILE A N 1
ATOM 725 C CA . ILE A 1 96 ? -19.701 3.099 38.316 1.00 96.81 96 ILE A CA 1
ATOM 726 C C . ILE A 1 96 ? -19.655 4.175 37.220 1.00 96.81 96 ILE A C 1
ATOM 728 O O . ILE A 1 96 ? -18.660 4.290 36.508 1.00 96.81 96 ILE A O 1
ATOM 732 N N . ALA A 1 97 ? -20.717 4.976 37.081 1.00 96.75 97 ALA A N 1
ATOM 733 C CA . ALA A 1 97 ? -20.772 6.077 36.118 1.00 96.75 97 ALA A CA 1
ATOM 734 C C . ALA A 1 97 ? -19.670 7.120 36.369 1.00 96.75 97 ALA A C 1
ATOM 736 O O . ALA A 1 97 ? -19.029 7.568 35.424 1.00 96.75 97 ALA A O 1
ATOM 737 N N . GLN A 1 98 ? -19.402 7.455 37.634 1.00 97.06 98 GLN A N 1
ATOM 738 C CA . GLN A 1 98 ? -18.308 8.356 38.000 1.00 97.06 98 GLN A CA 1
ATOM 739 C C . GLN A 1 98 ? -16.930 7.749 37.698 1.00 97.06 98 GLN A C 1
ATOM 741 O O . GLN A 1 98 ? -16.097 8.428 37.111 1.00 97.06 98 GLN A O 1
ATOM 746 N N . MET A 1 99 ? -16.698 6.475 38.037 1.00 95.19 99 MET A N 1
ATOM 747 C CA . MET A 1 99 ? -15.413 5.793 37.813 1.00 95.19 99 MET A CA 1
ATOM 748 C C . MET A 1 99 ? -15.081 5.581 36.333 1.00 95.19 99 MET A C 1
ATOM 750 O O . MET A 1 99 ? -13.912 5.540 35.966 1.00 95.19 99 MET A O 1
ATOM 754 N N . THR A 1 100 ? -16.103 5.391 35.498 1.00 94.94 100 THR A N 1
ATOM 755 C CA . THR A 1 100 ? -15.945 5.091 34.063 1.00 94.94 100 THR A CA 1
ATOM 756 C C . THR A 1 100 ? -16.139 6.310 33.166 1.00 94.94 100 THR A C 1
ATOM 758 O O . THR A 1 100 ? -16.055 6.179 31.950 1.00 94.94 100 THR A O 1
ATOM 761 N N . GLU A 1 101 ? -16.434 7.477 33.750 1.00 96.19 101 GLU A N 1
ATOM 762 C CA . GLU A 1 101 ? -16.787 8.714 33.035 1.00 96.19 101 GLU A CA 1
ATOM 763 C C . GLU A 1 101 ? -17.956 8.543 32.041 1.00 96.19 101 GLU A C 1
ATOM 765 O O . GLU A 1 101 ? -18.135 9.320 31.101 1.00 96.19 101 GLU A O 1
ATOM 770 N N . LEU A 1 102 ? -18.799 7.530 32.256 1.00 95.19 102 LEU A N 1
ATOM 771 C CA . LEU A 1 102 ? -19.977 7.263 31.439 1.00 95.19 102 LEU A CA 1
ATOM 772 C C . LEU A 1 102 ? -21.219 7.921 32.050 1.00 95.19 102 LEU A C 1
ATOM 774 O O . LEU A 1 102 ? -21.388 7.938 33.270 1.00 95.19 102 LEU A O 1
ATOM 778 N N . PRO A 1 103 ? -22.176 8.391 31.233 1.00 97.38 103 PRO A N 1
ATOM 779 C CA . PRO A 1 103 ? -23.445 8.858 31.765 1.00 97.38 103 PRO A CA 1
ATOM 780 C C . PRO A 1 103 ? -24.208 7.705 32.433 1.00 97.38 103 PRO A C 1
ATOM 782 O O . PRO A 1 103 ? -24.229 6.575 31.941 1.00 97.38 103 PRO A O 1
ATOM 785 N N . VAL A 1 104 ? -24.922 8.002 33.524 1.00 96.50 104 VAL A N 1
ATOM 786 C CA . VAL A 1 104 ? -25.723 7.017 34.284 1.00 96.50 104 VAL A CA 1
ATOM 787 C C . VAL A 1 104 ? -26.688 6.238 33.378 1.00 96.50 104 VAL A C 1
ATOM 789 O O . VAL A 1 104 ? -26.918 5.046 33.587 1.00 96.50 104 VAL A O 1
ATOM 792 N N . SER A 1 105 ? -27.244 6.885 32.351 1.00 95.88 105 SER A N 1
ATOM 793 C CA . SER A 1 105 ? -28.100 6.244 31.346 1.00 95.88 105 SER A CA 1
ATOM 794 C C . SER A 1 105 ? -27.358 5.189 30.517 1.00 95.88 105 SER A C 1
ATOM 796 O O . SER A 1 105 ? -27.911 4.113 30.296 1.00 95.88 105 SER A O 1
ATOM 798 N N . ALA A 1 106 ? -26.110 5.450 30.114 1.00 93.81 106 ALA A N 1
ATOM 799 C CA . ALA A 1 106 ? -25.275 4.485 29.400 1.00 93.81 106 ALA A CA 1
ATOM 800 C C . ALA A 1 106 ? -24.924 3.290 30.291 1.00 93.81 106 ALA A C 1
ATOM 802 O O . ALA A 1 106 ? -25.095 2.151 29.866 1.00 93.81 106 ALA A O 1
ATOM 803 N N . VAL A 1 107 ? -24.547 3.522 31.553 1.00 95.50 107 VAL A N 1
ATOM 804 C CA . VAL A 1 107 ? -24.271 2.428 32.502 1.00 95.50 107 VAL A CA 1
ATOM 805 C C . VAL A 1 107 ? -25.510 1.550 32.703 1.00 95.50 107 VAL A C 1
ATOM 807 O O . VAL A 1 107 ? -25.419 0.325 32.643 1.00 95.50 107 VAL A O 1
ATOM 810 N N . ARG A 1 108 ? -26.699 2.151 32.865 1.00 94.69 108 ARG A N 1
ATOM 811 C CA . ARG A 1 108 ? -27.963 1.395 32.942 1.00 94.69 108 ARG A CA 1
ATOM 812 C C . ARG A 1 108 ? -28.221 0.575 31.682 1.00 94.69 108 ARG A C 1
ATOM 814 O O . ARG A 1 108 ? -28.642 -0.573 31.799 1.00 94.69 108 ARG A O 1
ATOM 821 N N . ALA A 1 109 ? -27.964 1.140 30.504 1.00 93.69 109 ALA A N 1
ATOM 822 C CA . ALA A 1 109 ? -28.123 0.430 29.241 1.00 93.69 109 ALA A CA 1
ATOM 823 C C . ALA A 1 109 ? -27.164 -0.767 29.141 1.00 93.69 109 ALA A C 1
ATOM 825 O O . ALA A 1 109 ? -27.607 -1.865 28.821 1.00 93.69 109 ALA A O 1
ATOM 826 N N . LEU A 1 110 ? -25.885 -0.595 29.489 1.00 93.31 110 LEU A N 1
ATOM 827 C CA . LEU A 1 110 ? -24.871 -1.658 29.453 1.00 93.31 110 LEU A CA 1
ATOM 828 C C . LEU A 1 110 ? -25.158 -2.801 30.433 1.00 93.31 110 LEU A C 1
ATOM 830 O O . LEU A 1 110 ? -24.972 -3.973 30.095 1.00 93.31 110 LEU A O 1
ATOM 834 N N . VAL A 1 111 ? -25.655 -2.466 31.626 1.00 91.81 111 VAL A N 1
ATOM 835 C CA . VAL A 1 111 ? -26.078 -3.438 32.645 1.00 91.81 111 VAL A CA 1
ATOM 836 C C . VAL A 1 111 ? -27.373 -4.151 32.239 1.00 91.81 111 VAL A C 1
ATOM 838 O O . VAL A 1 111 ? -27.519 -5.346 32.484 1.00 91.81 111 VAL A O 1
ATOM 841 N N . GLY A 1 112 ? -28.322 -3.431 31.630 1.00 87.50 112 GLY A N 1
ATOM 842 C CA . GLY A 1 112 ? -29.614 -3.972 31.197 1.00 87.50 112 GLY A CA 1
ATOM 843 C C . GLY A 1 112 ? -29.554 -4.781 29.898 1.00 87.50 112 GLY A C 1
ATOM 844 O O . GLY A 1 112 ? -30.417 -5.628 29.659 1.00 87.50 112 GLY A O 1
ATOM 845 N N . LYS A 1 113 ? -28.533 -4.553 29.065 1.00 82.88 113 LYS A N 1
ATOM 846 C CA . LYS A 1 113 ? -28.257 -5.321 27.850 1.00 82.88 113 LYS A CA 1
ATOM 847 C C . LYS A 1 113 ? -27.903 -6.751 28.260 1.00 82.88 113 LYS A C 1
ATOM 849 O O . LYS A 1 113 ? -26.803 -7.016 28.746 1.00 82.88 113 LYS A O 1
ATOM 854 N N . ARG A 1 114 ? -28.851 -7.682 28.087 1.00 66.62 114 ARG A N 1
ATOM 855 C CA . ARG A 1 114 ? -28.562 -9.123 28.175 1.00 66.62 114 ARG A CA 1
ATOM 856 C C . ARG A 1 114 ? -27.391 -9.404 27.243 1.00 66.62 114 ARG A C 1
ATOM 858 O O . ARG A 1 114 ? -27.415 -8.925 26.113 1.00 66.62 114 ARG A O 1
ATOM 865 N N . ALA A 1 115 ? -26.390 -10.140 27.726 1.00 59.12 115 ALA A N 1
ATOM 866 C CA . ALA A 1 115 ? -25.260 -10.568 26.916 1.00 59.12 115 ALA A CA 1
ATOM 867 C C . ALA A 1 115 ? -25.804 -11.299 25.683 1.00 59.12 115 ALA A C 1
ATOM 869 O O . ALA A 1 115 ? -26.233 -12.450 25.768 1.00 59.12 115 ALA A O 1
ATOM 870 N N . SER A 1 116 ? -25.877 -10.594 24.555 1.00 55.25 116 SER A N 1
ATOM 871 C CA . SER A 1 116 ? -26.142 -11.207 23.267 1.00 55.25 116 SER A CA 1
ATOM 872 C C . SER A 1 116 ? -25.001 -12.185 23.059 1.00 55.25 116 SER A C 1
ATOM 874 O O . SER A 1 116 ? -23.841 -11.775 23.090 1.00 55.25 116 SER A O 1
ATOM 876 N N . ALA A 1 117 ? -25.327 -13.476 22.968 1.00 45.44 117 ALA A N 1
ATOM 877 C CA . ALA A 1 117 ? -24.337 -14.527 22.798 1.00 45.44 117 ALA A CA 1
ATOM 878 C C . ALA A 1 117 ? -23.353 -14.118 21.690 1.00 45.44 117 ALA A C 1
ATOM 880 O O . ALA A 1 117 ? -23.808 -13.600 20.665 1.00 45.44 117 ALA A O 1
ATOM 881 N N . PRO A 1 118 ? -22.036 -14.306 21.886 1.00 50.00 118 PRO A N 1
ATOM 882 C CA . PRO A 1 118 ? -21.061 -13.974 20.866 1.00 50.00 118 PRO A CA 1
ATOM 883 C C . PRO A 1 118 ? -21.437 -14.750 19.607 1.00 50.00 118 PRO A C 1
ATOM 885 O O . PRO A 1 118 ? -21.404 -15.984 19.594 1.00 50.00 118 PRO A O 1
ATOM 888 N N . THR A 1 119 ? -21.862 -14.027 18.571 1.00 51.12 119 THR A N 1
ATOM 889 C CA . THR A 1 119 ? -22.026 -14.576 17.232 1.00 51.12 119 THR A CA 1
ATOM 890 C C . THR A 1 119 ? -20.666 -15.134 16.856 1.00 51.12 119 THR A C 1
ATOM 892 O O . THR A 1 119 ? -19.747 -14.374 16.557 1.00 51.12 119 THR A O 1
ATOM 895 N N . ARG A 1 120 ? -20.512 -16.459 16.955 1.00 44.78 120 ARG A N 1
ATOM 896 C CA . ARG A 1 120 ? -19.354 -17.157 16.409 1.00 44.78 120 ARG A CA 1
ATOM 897 C C . ARG A 1 120 ? -19.306 -16.777 14.939 1.00 44.78 120 ARG A C 1
ATOM 899 O O . ARG A 1 120 ? -20.197 -17.154 14.179 1.00 44.78 120 ARG A O 1
ATOM 906 N N . LEU A 1 121 ? -18.315 -15.970 14.574 1.00 48.28 121 LEU A N 1
ATOM 907 C CA . LEU A 1 121 ? -17.941 -15.787 13.183 1.00 48.28 121 LEU A CA 1
ATOM 908 C C . LEU A 1 121 ? -17.730 -17.197 12.611 1.00 48.28 121 LEU A C 1
ATOM 910 O O . LEU A 1 121 ? -17.038 -17.989 13.253 1.00 48.28 121 LEU A O 1
ATOM 914 N N . PRO A 1 122 ? -18.391 -17.561 11.501 1.00 49.31 122 PRO A N 1
ATOM 915 C CA . PRO A 1 122 ? -18.193 -18.868 10.901 1.00 49.31 122 PRO A CA 1
ATOM 916 C C . PRO A 1 122 ? -16.711 -19.016 10.563 1.00 49.31 122 PRO A C 1
ATOM 918 O O . PRO A 1 122 ? -16.144 -18.157 9.889 1.00 49.31 122 PRO A O 1
ATOM 921 N N . ASP A 1 123 ? -16.107 -20.092 11.066 1.00 51.38 123 ASP A N 1
AT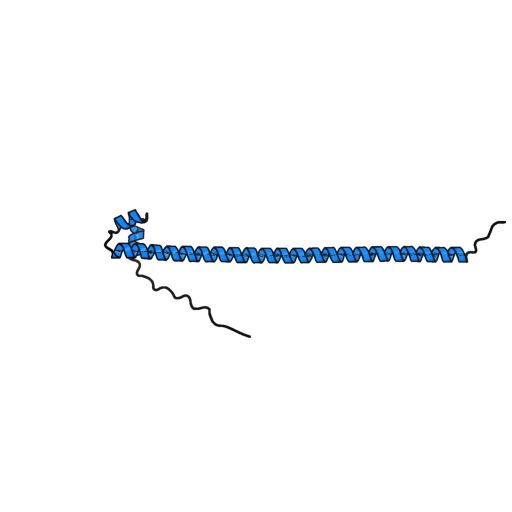OM 922 C CA . ASP A 1 123 ? -14.760 -20.530 10.730 1.00 51.38 123 ASP A CA 1
ATOM 923 C C . ASP A 1 123 ? -14.627 -20.612 9.204 1.00 51.38 123 ASP A C 1
ATOM 925 O O . ASP A 1 123 ? -14.995 -21.602 8.573 1.00 51.38 123 ASP A O 1
ATOM 929 N N . SER A 1 124 ? -14.089 -19.567 8.581 1.00 61.38 124 SER A N 1
ATOM 930 C CA . SER A 1 124 ? -13.646 -19.593 7.189 1.00 61.38 124 SER A CA 1
ATOM 931 C C . SER A 1 124 ? -12.293 -20.303 7.099 1.00 61.38 124 SER A C 1
ATOM 933 O O . SER A 1 124 ? -11.293 -19.742 6.659 1.00 61.38 124 SER A O 1
ATOM 935 N N . GLN A 1 125 ? -12.277 -21.562 7.539 1.00 60.44 125 GLN A N 1
ATOM 936 C CA . GLN A 1 125 ? -11.239 -22.542 7.262 1.00 60.44 125 GLN A CA 1
ATOM 937 C C . GLN A 1 125 ? -11.890 -23.819 6.737 1.00 60.44 125 GLN A C 1
ATOM 939 O O . GLN A 1 125 ? -12.196 -24.724 7.501 1.00 60.44 125 GLN A O 1
ATOM 944 N N . GLN A 1 126 ? -12.064 -23.899 5.418 1.00 55.81 126 GLN A N 1
ATOM 945 C CA . GLN A 1 126 ? -11.752 -25.108 4.652 1.00 55.81 126 GLN A CA 1
ATOM 946 C C . GLN A 1 126 ? -11.971 -24.857 3.164 1.00 55.81 126 GLN A C 1
ATOM 948 O O . GLN A 1 126 ? -13.092 -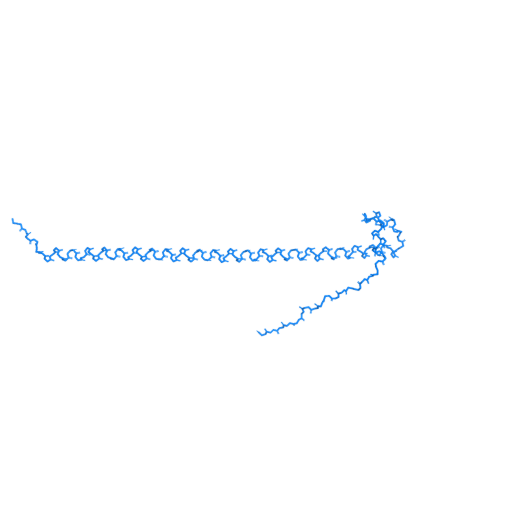24.917 2.675 1.00 55.81 126 GLN A O 1
ATOM 953 N N . GLN A 1 127 ? -10.872 -24.652 2.440 1.00 49.59 127 GLN A N 1
ATOM 954 C CA . GLN A 1 127 ? -10.649 -25.392 1.201 1.00 49.59 127 GLN A CA 1
ATOM 955 C C . GLN A 1 127 ? -9.148 -25.417 0.865 1.00 49.59 127 GLN A C 1
ATOM 957 O O . GLN A 1 127 ? -8.590 -24.401 0.459 1.00 49.59 127 GLN A O 1
ATOM 962 N N . PRO A 1 128 ? -8.474 -26.569 1.035 1.00 66.94 128 PRO A N 1
ATOM 963 C CA . PRO A 1 128 ? -7.273 -26.879 0.282 1.00 66.94 128 PRO A CA 1
ATOM 964 C C . PRO A 1 128 ? -7.707 -27.371 -1.102 1.00 66.94 128 PRO A C 1
ATOM 966 O O . PRO A 1 128 ? -8.614 -28.198 -1.219 1.00 66.94 128 PRO A O 1
ATOM 969 N N . SER A 1 129 ? -7.083 -26.890 -2.169 1.00 63.19 129 SER A N 1
ATOM 970 C CA . SER A 1 129 ? -7.189 -27.529 -3.481 1.00 63.19 129 SER A CA 1
ATOM 971 C C . SER A 1 129 ? -5.891 -27.318 -4.247 1.00 63.19 129 SER A C 1
ATOM 973 O O . SER A 1 129 ? -5.621 -26.207 -4.686 1.00 63.19 129 SER A O 1
ATOM 975 N N . ALA A 1 130 ? -5.145 -28.428 -4.284 1.00 62.72 130 ALA A N 1
ATOM 976 C CA . ALA A 1 130 ? -4.139 -28.897 -5.242 1.00 62.72 130 ALA A CA 1
ATOM 977 C C . ALA A 1 130 ? -3.147 -27.888 -5.836 1.00 62.72 130 ALA A C 1
ATOM 979 O O . ALA A 1 130 ? -3.554 -27.063 -6.681 1.00 62.72 130 ALA A O 1
#

Secondary structure (DSSP, 8-state):
------HHHHHHHHHHHHHHHHHHHHHHHHHHHHHHHHHHHHHHHHHHHHHHHHHHHHHHHHHHHHHHHHHHHHHHHHHHHHHHHHHHTT--HHHHHHHHT--HHHHHHHHHS-----------------

Foldseek 3Di:
DDDDDDVVVVVVVVVVVVVVVVVVVVVVVVVVVVVVVVVVVVVVVVVVVVVVVVVVVVVVVVVVVVVVVVVVVVVVVVLLVVLLVCVVVVHDLVVSCVVSVHPSVVSCVSNVPDPPPPPPDPPPDDDDDD

pLDDT: mean 88.99, std 15.43, range [43.44, 98.62]